Protein AF-A0A2N1UJL2-F1 (afdb_monomer_lite)

pLDDT: mean 82.04, std 20.47, range [30.08, 98.69]

Structure (mmCIF, N/CA/C/O backbone):
data_AF-A0A2N1UJL2-F1
#
_entry.id   AF-A0A2N1UJL2-F1
#
loop_
_atom_site.group_PDB
_atom_site.id
_atom_site.type_symbol
_atom_site.label_atom_id
_atom_site.label_alt_id
_atom_site.label_comp_id
_atom_site.label_asym_id
_atom_site.label_entity_id
_atom_site.label_seq_id
_atom_site.pdbx_PDB_ins_code
_atom_site.Cartn_x
_atom_site.Cartn_y
_atom_site.Cartn_z
_atom_site.occupancy
_atom_site.B_iso_or_equiv
_atom_site.auth_seq_id
_atom_site.auth_comp_id
_atom_site.auth_asym_id
_atom_site.auth_atom_id
_atom_site.pdbx_PDB_model_num
ATOM 1 N N . MET A 1 1 ? 55.204 30.555 -72.223 1.00 39.19 1 MET A N 1
ATOM 2 C CA . MET A 1 1 ? 55.357 30.828 -70.777 1.00 39.19 1 MET A CA 1
ATOM 3 C C . MET A 1 1 ? 54.072 30.391 -70.087 1.00 39.19 1 MET A C 1
ATOM 5 O O . MET A 1 1 ? 53.033 30.927 -70.420 1.00 39.19 1 MET A O 1
ATOM 9 N N . VAL A 1 2 ? 54.073 29.188 -69.510 1.00 35.03 2 VAL A N 1
ATOM 10 C CA . VAL A 1 2 ? 54.108 28.896 -68.056 1.00 35.03 2 VAL A CA 1
ATOM 11 C C . VAL A 1 2 ? 52.689 28.783 -67.460 1.00 35.03 2 VAL A C 1
ATOM 13 O O . VAL A 1 2 ? 51.985 29.774 -67.371 1.00 35.03 2 VAL A O 1
ATOM 16 N N . PHE A 1 3 ? 52.335 27.525 -67.139 1.00 30.08 3 PHE A N 1
ATOM 17 C CA . PHE A 1 3 ? 51.498 26.940 -66.065 1.00 30.08 3 PHE A CA 1
ATOM 18 C C . PHE A 1 3 ? 50.527 27.850 -65.256 1.00 30.08 3 PHE A C 1
ATOM 20 O O . PHE A 1 3 ? 50.868 28.972 -64.923 1.00 30.08 3 PHE A O 1
ATOM 27 N N . PHE A 1 4 ? 49.332 27.433 -64.806 1.00 34.47 4 PHE A N 1
ATOM 28 C CA . PHE A 1 4 ? 49.025 26.253 -63.976 1.00 34.47 4 PHE A CA 1
ATOM 29 C C . PHE A 1 4 ? 47.509 25.935 -63.954 1.00 34.47 4 PHE A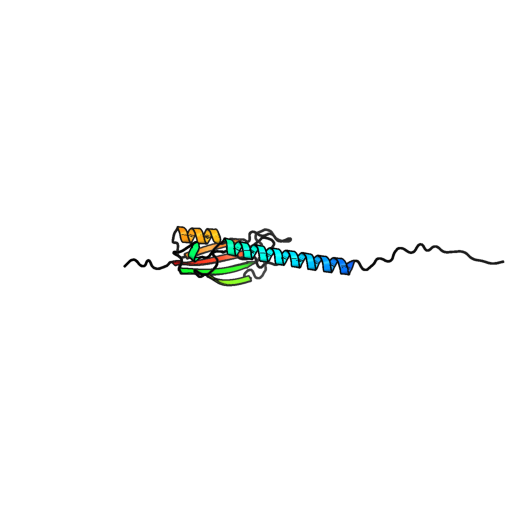 C 1
ATOM 31 O O . PHE A 1 4 ? 46.661 26.813 -64.085 1.00 34.47 4 PHE A O 1
ATOM 38 N N . ILE A 1 5 ? 47.196 24.657 -63.732 1.00 39.16 5 ILE A N 1
ATOM 39 C CA . ILE A 1 5 ? 45.868 24.044 -63.550 1.00 39.16 5 ILE A CA 1
ATOM 40 C C . ILE A 1 5 ? 45.506 23.977 -62.044 1.00 39.16 5 ILE A C 1
ATOM 42 O O . ILE A 1 5 ? 46.408 23.767 -61.237 1.00 39.16 5 ILE A O 1
ATOM 46 N N . LYS A 1 6 ? 44.189 23.955 -61.730 1.00 38.88 6 LYS A N 1
ATOM 47 C CA . LYS A 1 6 ? 43.511 23.478 -60.480 1.00 38.88 6 LYS A CA 1
ATOM 48 C C . LYS A 1 6 ? 43.634 24.398 -59.240 1.00 38.88 6 LYS A C 1
ATOM 50 O O . LYS A 1 6 ? 44.624 25.085 -59.089 1.00 38.88 6 LYS A O 1
ATOM 55 N N . ALA A 1 7 ? 42.687 24.481 -58.296 1.00 37.28 7 ALA A N 1
ATO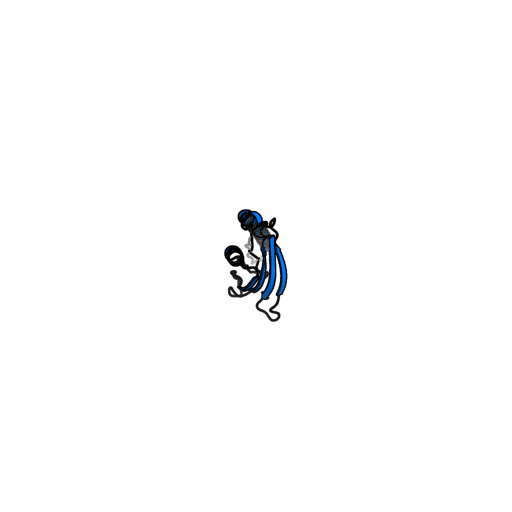M 56 C CA . ALA A 1 7 ? 41.627 23.561 -57.878 1.00 37.28 7 ALA A CA 1
ATOM 57 C C . ALA A 1 7 ? 40.456 24.270 -57.149 1.00 37.28 7 ALA A C 1
ATOM 59 O O . ALA A 1 7 ? 40.568 25.394 -56.672 1.00 37.28 7 ALA A O 1
ATOM 60 N N . ILE A 1 8 ? 39.363 23.512 -57.037 1.00 47.00 8 ILE A N 1
ATOM 61 C CA . ILE A 1 8 ? 38.149 23.661 -56.220 1.00 47.00 8 ILE A CA 1
ATOM 62 C C . ILE A 1 8 ? 38.468 23.823 -54.721 1.00 47.00 8 ILE A C 1
ATOM 64 O O . ILE A 1 8 ? 39.312 23.088 -54.217 1.00 47.00 8 ILE A O 1
ATOM 68 N N . SER A 1 9 ? 37.709 24.651 -53.989 1.00 38.88 9 SER A N 1
ATOM 69 C CA . SER A 1 9 ? 37.279 24.325 -52.613 1.00 38.88 9 SER A CA 1
ATOM 70 C C . SER A 1 9 ? 36.177 25.277 -52.130 1.00 38.88 9 SER A C 1
ATOM 72 O O . SER A 1 9 ? 36.444 26.380 -51.658 1.00 38.88 9 SER A O 1
ATOM 74 N N . ALA A 1 10 ? 34.922 24.839 -52.241 1.00 44.03 10 ALA A N 1
ATOM 75 C CA . ALA A 1 10 ? 33.860 25.313 -51.365 1.00 44.03 10 ALA A CA 1
ATOM 76 C C . ALA A 1 10 ? 33.968 24.501 -50.067 1.00 44.03 10 ALA A C 1
ATOM 78 O O . ALA A 1 10 ? 33.637 23.315 -50.046 1.00 44.03 10 ALA A O 1
ATOM 79 N N . ALA A 1 11 ? 34.492 25.116 -49.007 1.00 41.00 11 ALA A N 1
ATOM 80 C CA . ALA A 1 11 ? 34.536 24.498 -47.690 1.00 41.00 11 ALA A CA 1
ATOM 81 C C . ALA A 1 11 ? 33.169 24.672 -46.988 1.00 41.00 11 ALA A C 1
ATOM 83 O O . ALA A 1 11 ? 32.646 25.789 -46.949 1.00 41.00 11 ALA A O 1
ATOM 84 N N . PRO A 1 12 ? 32.574 23.595 -46.448 1.00 41.53 12 PRO A N 1
ATOM 85 C CA . PRO A 1 12 ? 31.304 23.641 -45.730 1.00 41.53 12 PRO A CA 1
ATOM 86 C C . PRO A 1 12 ? 31.444 24.350 -44.371 1.00 41.53 12 PRO A C 1
ATOM 88 O O . PRO A 1 12 ? 32.534 24.346 -43.788 1.00 41.53 12 PRO A O 1
ATOM 91 N N . PRO A 1 13 ? 30.353 24.916 -43.817 1.00 38.34 13 PRO A N 1
ATOM 92 C CA . PRO A 1 13 ? 30.360 25.421 -42.453 1.00 38.34 13 PRO A CA 1
ATOM 93 C C . PRO A 1 13 ? 30.710 24.276 -41.499 1.00 38.34 13 PRO A C 1
ATOM 95 O O . PRO A 1 13 ? 30.067 23.225 -41.489 1.00 38.34 13 PRO A O 1
ATOM 98 N N . LEU A 1 14 ? 31.771 24.488 -40.721 1.00 37.16 14 LEU A N 1
ATOM 99 C CA . LEU A 1 14 ? 32.226 23.580 -39.680 1.00 37.16 14 LEU A CA 1
ATOM 100 C C . LEU A 1 14 ? 31.067 23.294 -38.718 1.00 37.16 14 LEU A C 1
ATOM 102 O O . LEU A 1 14 ? 30.590 24.178 -38.007 1.00 37.16 14 LEU A O 1
ATOM 106 N N . LEU A 1 15 ? 30.621 22.037 -38.721 1.00 36.44 15 LEU A N 1
ATOM 107 C CA . LEU A 1 15 ? 29.683 21.471 -37.762 1.00 36.44 15 LEU A CA 1
ATOM 108 C C . LEU A 1 15 ? 30.228 21.671 -36.343 1.00 36.44 15 LEU A C 1
ATOM 110 O O . LEU A 1 15 ? 31.158 20.989 -35.907 1.00 36.44 15 LEU A O 1
ATOM 114 N N . LEU A 1 16 ? 29.616 22.605 -35.618 1.00 39.25 16 LEU A N 1
ATOM 115 C CA . LEU A 1 16 ? 29.758 22.720 -34.175 1.00 39.25 16 LEU A CA 1
ATOM 116 C C . LEU A 1 16 ? 29.312 21.396 -33.531 1.00 39.25 16 LEU A C 1
ATOM 118 O O . LEU A 1 16 ? 28.293 20.819 -33.911 1.00 39.25 16 LEU A O 1
ATOM 122 N N . HIS A 1 17 ? 30.087 20.926 -32.556 1.00 44.34 17 HIS A N 1
ATOM 123 C CA . HIS A 1 17 ? 29.885 19.703 -31.777 1.00 44.34 17 HIS A CA 1
ATOM 124 C C . HIS A 1 17 ? 28.434 19.524 -31.270 1.00 44.34 17 HIS A C 1
ATOM 126 O O . HIS A 1 17 ? 28.069 19.946 -30.175 1.00 44.34 17 HIS A O 1
ATOM 132 N N . SER A 1 18 ? 27.608 18.810 -32.032 1.00 49.81 18 SER A N 1
ATOM 133 C CA . SER A 1 18 ? 26.188 18.556 -31.748 1.00 49.81 18 SER A CA 1
ATOM 134 C C . SER A 1 18 ? 25.939 17.441 -30.720 1.00 49.81 18 SER A C 1
ATOM 136 O O . SER A 1 18 ? 24.811 17.247 -30.273 1.00 49.81 18 SER A O 1
ATOM 138 N N . ARG A 1 19 ? 26.983 16.730 -30.271 1.00 47.16 19 ARG A N 1
ATOM 139 C CA . ARG A 1 19 ? 26.859 15.663 -29.259 1.00 47.16 19 ARG A CA 1
ATOM 140 C C . ARG A 1 19 ? 26.729 16.173 -27.817 1.00 47.16 19 ARG A C 1
ATOM 142 O O . ARG A 1 19 ? 26.076 15.514 -27.016 1.00 47.16 19 ARG A O 1
ATOM 149 N N . GLY A 1 20 ? 27.311 17.327 -27.478 1.00 40.69 20 GLY A N 1
ATOM 150 C CA . GLY A 1 20 ? 27.296 17.859 -26.104 1.00 40.69 20 GLY A CA 1
ATOM 151 C C . GLY A 1 20 ? 25.958 18.487 -25.697 1.00 40.69 20 GLY A C 1
ATOM 152 O O . GLY A 1 20 ? 25.466 18.247 -24.596 1.00 40.69 20 GLY A O 1
ATOM 153 N N . ILE A 1 21 ? 25.335 19.234 -26.614 1.00 54.22 21 ILE A N 1
ATOM 154 C CA . ILE A 1 21 ? 24.071 19.952 -26.375 1.00 54.22 21 ILE A CA 1
ATOM 155 C C . ILE A 1 21 ? 22.900 18.964 -26.211 1.00 54.22 21 ILE A C 1
ATOM 157 O O . ILE A 1 21 ? 22.125 19.080 -25.264 1.00 54.22 21 ILE A O 1
ATOM 161 N N . PHE A 1 22 ? 22.845 17.913 -27.041 1.00 50.19 22 PHE A N 1
ATOM 162 C CA . PHE A 1 22 ? 21.816 16.866 -26.961 1.00 50.19 22 PHE A CA 1
ATOM 163 C C . PHE A 1 22 ? 21.841 16.067 -25.646 1.00 50.19 22 PHE A C 1
ATOM 165 O O . PHE A 1 22 ? 20.793 15.650 -25.150 1.00 50.19 22 PHE A O 1
ATOM 172 N N . ILE A 1 23 ? 23.023 15.830 -25.063 1.00 59.16 23 ILE A N 1
ATOM 173 C CA . ILE A 1 23 ? 23.145 15.093 -23.795 1.00 59.16 23 ILE A CA 1
ATOM 174 C C . ILE A 1 23 ? 22.663 15.957 -22.623 1.00 59.16 23 ILE A C 1
ATOM 176 O O . ILE A 1 23 ? 21.915 15.463 -21.777 1.00 59.16 23 ILE A O 1
ATOM 180 N N . LEU A 1 24 ? 23.025 17.245 -22.589 1.00 54.06 24 LEU A N 1
ATOM 181 C CA . LEU A 1 24 ? 22.592 18.162 -21.530 1.00 54.06 24 LEU A CA 1
ATOM 182 C C . LEU A 1 24 ? 21.066 18.339 -21.517 1.00 54.06 24 LEU A C 1
ATOM 184 O O . LEU A 1 24 ? 20.441 18.231 -20.461 1.00 54.06 24 LEU A O 1
ATOM 188 N N . GLU A 1 25 ? 20.453 18.518 -22.689 1.00 58.38 25 GLU A N 1
ATOM 189 C CA . GLU A 1 25 ? 19.000 18.663 -22.834 1.00 58.38 25 GLU A CA 1
ATOM 190 C C . GLU A 1 25 ? 18.251 17.396 -22.385 1.00 58.38 25 GLU A C 1
ATOM 192 O O . GLU A 1 25 ? 17.256 17.458 -21.652 1.00 58.38 25 GLU A O 1
ATOM 197 N N . LYS A 1 26 ? 18.774 16.213 -22.730 1.00 59.38 26 LYS A N 1
ATOM 198 C CA . LYS A 1 26 ? 18.207 14.923 -22.310 1.00 59.38 26 LYS A CA 1
ATOM 199 C C . LYS A 1 26 ? 18.325 14.693 -20.798 1.00 59.38 26 LYS A C 1
ATOM 201 O O . LYS A 1 26 ? 17.413 14.136 -20.190 1.00 59.38 26 LYS A O 1
ATOM 206 N N . ILE A 1 27 ? 19.411 15.140 -20.167 1.00 62.66 27 ILE A N 1
ATOM 207 C CA . ILE A 1 27 ? 19.593 15.062 -18.707 1.00 62.66 27 ILE A CA 1
ATOM 208 C C . ILE A 1 27 ? 18.649 16.038 -17.985 1.00 62.66 27 ILE A C 1
ATOM 210 O O . ILE A 1 27 ? 17.989 15.647 -17.018 1.00 62.66 27 ILE A O 1
ATOM 214 N N . MET A 1 28 ? 18.532 17.280 -18.466 1.00 62.09 28 MET A N 1
ATOM 215 C CA . MET A 1 28 ? 17.651 18.303 -17.882 1.00 62.09 28 MET A CA 1
ATOM 216 C C . MET A 1 28 ? 16.172 17.913 -17.979 1.00 62.09 28 MET A C 1
ATOM 218 O O . MET A 1 28 ? 15.443 17.983 -16.989 1.00 62.09 28 MET A O 1
ATOM 222 N N . THR A 1 29 ? 15.732 17.417 -19.137 1.00 64.88 29 THR A N 1
ATOM 223 C CA . THR A 1 29 ? 14.356 16.926 -19.323 1.00 64.88 29 THR A CA 1
ATOM 224 C C . THR A 1 29 ? 14.051 15.705 -18.452 1.00 64.88 29 THR A C 1
ATOM 226 O O . THR A 1 29 ? 12.944 15.597 -17.924 1.00 64.88 29 THR A O 1
ATOM 229 N N . ASN A 1 30 ? 15.018 14.811 -18.224 1.00 67.38 30 ASN A N 1
ATOM 230 C CA . ASN A 1 30 ? 14.839 13.653 -17.345 1.00 67.38 30 ASN A CA 1
ATOM 231 C C . ASN A 1 30 ? 14.754 14.055 -15.859 1.00 67.38 30 ASN A C 1
ATOM 233 O O . ASN A 1 30 ? 13.870 13.589 -15.138 1.00 67.38 30 ASN A O 1
ATOM 237 N N . ARG A 1 31 ? 15.591 15.001 -15.409 1.00 70.56 31 ARG A N 1
ATOM 238 C CA . ARG A 1 31 ? 15.526 15.557 -14.044 1.00 70.56 31 ARG A CA 1
ATOM 239 C C . ARG A 1 31 ? 14.186 16.244 -13.770 1.00 70.56 31 ARG A C 1
ATOM 241 O O . ARG A 1 31 ? 13.597 16.021 -12.713 1.00 70.56 31 ARG A O 1
ATOM 248 N N . ASN A 1 32 ? 13.679 17.012 -14.735 1.00 78.62 32 ASN A N 1
ATOM 249 C CA . ASN A 1 32 ? 12.376 17.674 -14.631 1.00 78.62 32 ASN A CA 1
ATOM 250 C C . ASN A 1 32 ? 11.226 16.657 -14.556 1.00 78.62 32 ASN A C 1
ATOM 252 O O . ASN A 1 32 ? 10.337 16.795 -13.716 1.00 78.62 32 ASN A O 1
ATOM 256 N N . LYS A 1 33 ? 11.273 15.586 -15.361 1.00 79.50 33 LYS A N 1
ATOM 257 C CA . LYS A 1 33 ? 10.292 14.486 -15.302 1.00 79.50 33 LYS A CA 1
ATOM 258 C C . LYS A 1 33 ? 10.321 13.750 -13.961 1.00 79.50 33 LYS A C 1
ATOM 260 O O . LYS A 1 33 ? 9.264 13.461 -13.403 1.00 79.50 33 LYS A O 1
ATOM 265 N N . TYR A 1 34 ? 11.508 13.477 -13.421 1.00 81.06 34 TYR A N 1
ATOM 266 C CA . TYR A 1 34 ? 11.651 12.842 -12.111 1.00 81.06 34 TYR A CA 1
ATOM 267 C C . TYR A 1 34 ? 11.072 13.715 -10.990 1.00 81.06 34 TYR A C 1
ATOM 269 O O . TYR A 1 34 ? 10.277 13.232 -10.184 1.00 81.06 34 TYR A O 1
ATOM 277 N N . ALA A 1 35 ? 11.416 15.006 -10.967 1.00 86.12 35 ALA A N 1
ATOM 278 C CA . ALA A 1 35 ? 10.895 15.947 -9.978 1.00 86.12 35 ALA A CA 1
ATOM 279 C C . ALA A 1 35 ? 9.363 16.056 -10.047 1.00 86.12 35 ALA A C 1
ATOM 281 O O . ALA A 1 35 ? 8.700 15.981 -9.012 1.00 86.12 35 ALA A O 1
ATOM 282 N N . ALA A 1 36 ? 8.796 16.140 -11.254 1.00 87.19 36 ALA A N 1
ATOM 283 C CA . ALA A 1 36 ? 7.349 16.151 -11.460 1.00 87.19 36 ALA A CA 1
ATOM 284 C C . ALA A 1 36 ? 6.681 14.863 -10.946 1.00 87.19 36 ALA A C 1
ATOM 286 O O . ALA A 1 36 ? 5.689 14.932 -10.223 1.00 87.19 36 ALA A O 1
ATOM 287 N N . LYS A 1 37 ? 7.255 13.686 -11.236 1.00 84.19 37 LYS A N 1
ATOM 288 C CA . LYS A 1 37 ? 6.753 12.398 -10.725 1.00 84.19 37 LYS A CA 1
ATOM 289 C C . LYS A 1 37 ? 6.756 12.356 -9.194 1.00 84.19 37 LYS A C 1
ATOM 291 O O . LYS A 1 37 ? 5.780 11.916 -8.591 1.00 84.19 37 LYS A O 1
ATOM 296 N N . MET A 1 38 ? 7.828 12.830 -8.561 1.00 87.88 38 MET A N 1
ATOM 297 C CA . MET A 1 38 ? 7.926 12.881 -7.098 1.00 87.88 38 MET A CA 1
ATOM 298 C C . MET A 1 38 ? 6.928 13.869 -6.486 1.00 87.88 38 MET A C 1
ATOM 300 O O . MET A 1 38 ? 6.334 13.571 -5.449 1.00 87.88 38 MET A O 1
ATOM 304 N N . ALA A 1 39 ? 6.699 15.014 -7.133 1.00 91.38 39 ALA A N 1
ATOM 305 C CA . ALA A 1 39 ? 5.703 15.990 -6.703 1.00 91.38 39 ALA A CA 1
ATOM 306 C C . ALA A 1 39 ? 4.276 15.426 -6.782 1.00 91.38 39 ALA A C 1
ATOM 308 O O . ALA A 1 39 ? 3.530 15.539 -5.811 1.00 91.38 39 ALA A O 1
ATOM 309 N N . LEU A 1 40 ? 3.926 14.753 -7.883 1.00 89.56 40 LEU A N 1
ATOM 310 C CA . LEU A 1 40 ? 2.633 14.079 -8.030 1.00 89.56 40 LEU A CA 1
ATOM 311 C C . LEU A 1 40 ? 2.448 12.991 -6.971 1.00 89.56 40 LEU A C 1
ATOM 313 O O . LEU A 1 40 ? 1.438 12.982 -6.279 1.00 89.56 40 LEU A O 1
ATOM 317 N N . LYS A 1 41 ? 3.457 12.140 -6.750 1.00 88.81 41 LYS A N 1
ATOM 318 C CA . LYS A 1 41 ? 3.405 11.112 -5.699 1.00 88.81 41 LYS A CA 1
ATOM 319 C C . LYS A 1 41 ? 3.208 11.720 -4.311 1.00 88.81 41 LYS A C 1
ATOM 321 O O . LYS A 1 41 ? 2.447 11.196 -3.501 1.00 88.81 41 LYS A O 1
ATOM 326 N N . LYS A 1 42 ? 3.873 12.843 -4.027 1.00 92.06 42 LYS A N 1
ATOM 327 C CA . LYS A 1 42 ? 3.682 13.592 -2.780 1.00 92.06 42 LYS A CA 1
ATOM 328 C C . LYS A 1 42 ? 2.237 14.087 -2.652 1.00 92.06 42 LYS A C 1
ATOM 330 O O . LYS A 1 42 ? 1.642 13.880 -1.601 1.00 92.06 42 LYS A O 1
ATOM 335 N N . GLN A 1 43 ? 1.662 14.671 -3.704 1.00 93.81 43 GLN A N 1
ATOM 336 C CA . GLN A 1 43 ? 0.259 15.109 -3.717 1.00 93.81 43 GLN A CA 1
ATOM 337 C C . GLN A 1 43 ? -0.716 13.944 -3.513 1.00 93.81 43 GLN A C 1
ATOM 339 O O . GLN A 1 43 ? -1.604 14.053 -2.674 1.00 93.81 43 GLN A O 1
ATOM 344 N N . SER A 1 44 ? -0.518 12.812 -4.195 1.00 92.31 44 SER A N 1
ATOM 345 C CA . SER A 1 44 ? -1.350 11.612 -4.025 1.00 92.31 44 SER A CA 1
ATOM 346 C C . SER A 1 44 ? -1.315 11.084 -2.591 1.00 92.31 44 SER A C 1
ATOM 348 O O . SER A 1 44 ? -2.357 10.737 -2.040 1.00 92.31 44 SER A O 1
ATOM 350 N N . ARG A 1 45 ? -0.140 11.083 -1.947 1.00 92.75 45 ARG A N 1
ATOM 351 C CA . ARG A 1 45 ? -0.011 10.699 -0.531 1.00 92.75 45 ARG A CA 1
ATOM 352 C C . ARG A 1 45 ? -0.784 11.636 0.392 1.00 92.75 45 ARG A C 1
ATOM 354 O O . ARG A 1 45 ? -1.465 11.148 1.282 1.00 92.75 45 ARG A O 1
ATOM 361 N N . PHE A 1 46 ? -0.714 12.949 0.165 1.00 93.44 46 PHE A N 1
ATOM 362 C CA . PHE A 1 46 ? -1.510 13.909 0.936 1.00 93.44 46 PHE A CA 1
ATOM 363 C C . PHE A 1 46 ? -3.013 13.723 0.717 1.00 93.44 46 PHE A C 1
ATOM 365 O O . PHE A 1 46 ? -3.766 13.697 1.684 1.00 93.44 46 PHE A O 1
ATOM 372 N N . ALA A 1 47 ? -3.450 13.546 -0.532 1.00 95.12 47 ALA A N 1
ATOM 373 C CA . ALA A 1 47 ? -4.861 13.363 -0.873 1.00 95.12 47 ALA A CA 1
ATOM 374 C C . ALA A 1 47 ? -5.465 12.077 -0.279 1.00 95.12 47 ALA A C 1
ATOM 376 O O . ALA A 1 47 ? -6.663 12.023 0.014 1.00 95.12 47 ALA A O 1
ATOM 377 N N . ALA A 1 48 ? -4.640 11.049 -0.062 1.00 95.44 48 ALA A N 1
ATOM 378 C CA . ALA A 1 48 ? -5.063 9.822 0.602 1.00 95.44 48 ALA A CA 1
ATOM 379 C C . ALA A 1 48 ? -5.528 10.063 2.054 1.00 95.44 48 ALA A C 1
ATOM 381 O O . ALA A 1 48 ? -6.406 9.346 2.537 1.00 95.44 48 ALA A O 1
ATOM 382 N N . GLY A 1 49 ? -5.021 11.108 2.719 1.00 96.88 49 GLY A N 1
ATOM 383 C CA . GLY A 1 49 ? -5.272 11.378 4.137 1.00 96.88 49 GLY A CA 1
ATOM 384 C C . GLY A 1 49 ? -4.508 10.423 5.053 1.00 96.88 49 GLY A C 1
ATOM 385 O O . GLY A 1 49 ? -3.741 9.570 4.590 1.00 96.88 49 GLY A O 1
ATOM 386 N N . LEU A 1 50 ? -4.690 10.569 6.361 1.00 98.00 50 LEU A N 1
ATOM 387 C CA . LEU A 1 50 ? -4.089 9.666 7.344 1.00 98.00 50 LEU A CA 1
ATOM 388 C C . LEU A 1 50 ? -4.904 8.378 7.494 1.00 98.00 50 LEU A C 1
ATOM 390 O O . LEU A 1 50 ? -6.119 8.351 7.287 1.00 98.00 50 LEU A O 1
ATOM 394 N N . VAL A 1 51 ? -4.248 7.297 7.913 1.00 98.06 51 VAL A N 1
ATOM 395 C CA . VAL A 1 51 ? -4.927 6.035 8.244 1.00 98.06 51 VAL A CA 1
ATOM 396 C C . VAL A 1 51 ? -5.936 6.244 9.368 1.00 98.06 51 VAL A C 1
ATOM 398 O O . VAL A 1 51 ? -7.047 5.741 9.261 1.00 98.06 51 VAL A O 1
ATOM 401 N N . SER A 1 52 ? -5.612 7.038 10.391 1.00 97.62 52 SER A N 1
ATOM 402 C CA . SER A 1 52 ? -6.540 7.371 11.481 1.00 97.62 52 SER A CA 1
ATOM 403 C C . SER A 1 52 ? -7.791 8.117 11.017 1.00 97.62 52 SER A C 1
ATOM 405 O O . SER A 1 52 ? -8.832 8.013 11.655 1.00 97.62 52 SER A O 1
ATOM 407 N N . GLU A 1 53 ? -7.693 8.884 9.930 1.00 97.06 53 GLU A N 1
ATOM 408 C CA . GLU A 1 53 ? -8.811 9.654 9.377 1.00 97.06 53 GLU A CA 1
ATOM 409 C C . GLU A 1 53 ? -9.702 8.779 8.489 1.00 97.06 53 GLU A C 1
ATOM 411 O O . GLU A 1 53 ? -10.925 8.873 8.546 1.00 97.06 53 GLU A O 1
ATOM 416 N N . ARG A 1 54 ? -9.096 7.917 7.661 1.00 97.00 54 ARG A N 1
ATOM 417 C CA . ARG A 1 54 ? -9.818 7.048 6.716 1.00 97.00 54 ARG A CA 1
ATOM 418 C C . ARG A 1 54 ? -10.337 5.758 7.350 1.00 97.00 54 ARG A C 1
ATOM 420 O O . ARG A 1 54 ? -11.378 5.258 6.936 1.00 97.00 54 ARG A O 1
ATOM 427 N N . PHE A 1 55 ? -9.608 5.218 8.322 1.00 97.00 55 PHE A N 1
ATOM 428 C CA . PHE A 1 55 ? -9.854 3.926 8.961 1.00 97.00 55 PHE A CA 1
ATOM 429 C C . PHE A 1 55 ? -9.688 4.048 10.489 1.00 97.00 55 PHE A C 1
ATOM 431 O O . PHE A 1 55 ? -8.761 3.470 11.062 1.00 97.00 55 PHE A O 1
ATOM 438 N N . PRO A 1 56 ? -10.565 4.800 11.178 1.00 96.38 56 PRO A N 1
ATOM 439 C CA . PRO A 1 56 ? -10.411 5.131 12.601 1.00 96.38 56 PRO A CA 1
ATOM 440 C C . PRO A 1 56 ? -10.384 3.912 13.537 1.00 96.38 56 PRO A C 1
ATOM 442 O O . PRO A 1 56 ? -9.832 3.979 14.633 1.00 96.38 56 PRO A O 1
ATOM 445 N N . GLN A 1 57 ? -10.951 2.782 13.116 1.00 96.31 57 GLN A N 1
ATOM 446 C CA . GLN A 1 57 ? -10.931 1.522 13.858 1.00 96.31 57 GLN A CA 1
ATOM 447 C C . GLN A 1 57 ? -9.603 0.754 13.749 1.00 96.31 57 GLN A C 1
ATOM 449 O O . GLN A 1 57 ? -9.426 -0.243 14.444 1.00 96.31 57 GLN A O 1
ATOM 454 N N . VAL A 1 58 ? -8.674 1.167 12.882 1.00 97.69 58 VAL A N 1
ATOM 455 C CA . VAL A 1 58 ? -7.397 0.476 12.655 1.00 97.69 58 VAL A CA 1
ATOM 456 C C . VAL A 1 58 ? -6.324 1.005 13.609 1.00 97.69 58 VAL A C 1
ATOM 458 O O . VAL A 1 58 ? -5.977 2.182 13.589 1.00 97.69 58 VAL A O 1
ATOM 461 N N . ALA A 1 59 ? -5.755 0.107 14.414 1.00 97.69 59 ALA A N 1
ATOM 462 C CA . ALA A 1 59 ? -4.627 0.373 15.307 1.00 97.69 59 ALA A CA 1
ATOM 463 C C . ALA A 1 59 ? -3.271 0.259 14.588 1.00 97.69 59 ALA A C 1
ATOM 465 O O . ALA A 1 59 ? -2.302 0.912 14.971 1.00 97.69 59 ALA A O 1
ATOM 466 N N . GLY A 1 60 ? -3.191 -0.569 13.545 1.00 98.00 60 GLY A N 1
ATOM 467 C CA . GLY A 1 60 ? -1.987 -0.740 12.739 1.00 98.00 60 GLY A CA 1
ATOM 468 C C . GLY A 1 60 ? -2.160 -1.780 11.639 1.00 98.00 60 GLY A C 1
ATOM 469 O O . GLY A 1 60 ? -3.033 -2.645 11.715 1.00 98.00 60 GLY A O 1
ATOM 470 N N . ILE A 1 61 ? -1.320 -1.699 10.612 1.00 98.56 61 ILE A N 1
ATOM 471 C CA . ILE A 1 61 ? -1.287 -2.648 9.497 1.00 98.56 61 ILE A CA 1
ATOM 472 C C . ILE A 1 61 ? 0.156 -3.099 9.296 1.00 98.56 61 ILE A C 1
ATOM 474 O O . ILE A 1 61 ? 1.066 -2.272 9.221 1.00 98.56 61 ILE A O 1
ATOM 478 N N . VAL A 1 62 ? 0.360 -4.406 9.177 1.00 98.56 62 VAL A N 1
ATOM 479 C CA . VAL A 1 62 ? 1.636 -5.004 8.780 1.00 98.56 62 VAL A CA 1
ATOM 480 C C . VAL A 1 62 ? 1.434 -5.692 7.442 1.00 98.56 62 VAL A C 1
ATOM 482 O O . VAL A 1 62 ? 0.485 -6.455 7.272 1.00 98.56 62 VAL A O 1
ATOM 485 N N . ILE A 1 63 ? 2.316 -5.416 6.490 1.00 98.31 63 ILE A N 1
ATOM 486 C CA . ILE A 1 63 ? 2.301 -6.029 5.164 1.00 98.31 63 ILE A CA 1
ATOM 487 C C . ILE A 1 63 ? 3.642 -6.716 4.957 1.00 98.31 63 ILE A C 1
ATOM 489 O O . ILE A 1 63 ? 4.667 -6.048 4.815 1.00 98.31 63 ILE A O 1
ATOM 493 N N . HIS A 1 64 ? 3.640 -8.041 4.915 1.00 98.19 64 HIS A N 1
ATOM 494 C CA . HIS A 1 64 ? 4.779 -8.811 4.434 1.00 98.19 64 HIS A CA 1
ATOM 495 C C . HIS A 1 64 ? 4.635 -9.005 2.933 1.00 98.19 64 HIS A C 1
ATOM 497 O O . HIS A 1 64 ? 3.566 -9.379 2.456 1.00 98.19 64 HIS A O 1
ATOM 503 N N . MET A 1 65 ? 5.699 -8.749 2.181 1.00 96.50 65 MET A N 1
ATOM 504 C CA . MET A 1 65 ? 5.694 -8.887 0.730 1.00 96.50 65 MET A CA 1
ATOM 505 C C . MET A 1 65 ? 6.954 -9.587 0.248 1.00 96.50 65 MET A C 1
ATOM 507 O O . MET A 1 65 ? 8.062 -9.281 0.693 1.00 96.50 65 MET A O 1
ATOM 511 N N . THR A 1 66 ? 6.775 -10.469 -0.726 1.00 96.88 66 THR A N 1
ATOM 512 C CA . THR A 1 66 ? 7.863 -11.019 -1.533 1.00 96.88 66 THR A CA 1
ATOM 513 C C . THR A 1 66 ? 7.720 -10.478 -2.945 1.00 96.88 66 THR A C 1
ATOM 515 O O . THR A 1 66 ? 6.676 -10.648 -3.568 1.00 96.88 66 THR A O 1
ATOM 518 N N . TYR A 1 67 ? 8.753 -9.797 -3.434 1.00 95.19 67 TYR A N 1
ATOM 519 C CA . TYR A 1 67 ? 8.827 -9.286 -4.796 1.00 95.19 67 TYR A CA 1
ATOM 520 C C . TYR A 1 67 ? 9.400 -10.338 -5.726 1.00 95.19 67 TYR A C 1
ATOM 522 O O . TYR A 1 67 ? 10.471 -10.892 -5.460 1.00 95.19 67 TYR A O 1
ATOM 530 N N . TYR A 1 68 ? 8.732 -10.519 -6.857 1.00 94.12 68 TYR A N 1
ATOM 531 C CA . TYR A 1 68 ? 9.156 -11.402 -7.923 1.00 94.12 68 TYR A CA 1
ATOM 532 C C . TYR A 1 68 ? 9.430 -10.630 -9.209 1.00 94.12 68 TYR A C 1
ATOM 534 O O . TYR A 1 68 ? 8.739 -9.667 -9.550 1.00 94.12 68 TYR A O 1
ATOM 542 N N . GLN A 1 69 ? 10.435 -11.086 -9.944 1.00 90.88 69 GLN A N 1
ATOM 543 C CA . GLN A 1 69 ? 10.790 -10.619 -11.275 1.00 90.88 69 GLN A CA 1
ATOM 544 C C . GLN A 1 69 ? 10.843 -11.796 -12.244 1.00 90.88 69 GLN A C 1
ATOM 546 O O . GLN A 1 69 ? 11.121 -12.933 -11.858 1.00 90.88 69 GLN A O 1
ATOM 551 N N . LYS A 1 70 ? 10.652 -11.519 -13.531 1.00 84.81 70 LYS A N 1
ATOM 552 C CA . LYS A 1 70 ? 10.945 -12.506 -14.571 1.00 84.81 70 LYS A CA 1
ATOM 553 C C . LYS A 1 70 ? 12.454 -12.607 -14.787 1.00 84.81 70 LYS A C 1
ATOM 555 O O . LYS A 1 70 ? 13.076 -11.677 -15.291 1.00 84.81 70 LYS A O 1
ATOM 560 N N . GLY A 1 71 ? 13.042 -13.738 -14.413 1.00 82.00 71 GLY A N 1
ATOM 561 C CA . GLY A 1 71 ? 14.460 -14.008 -14.624 1.00 82.00 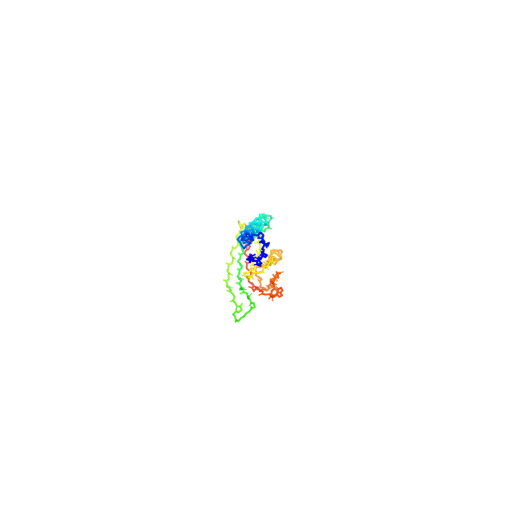71 GLY A CA 1
ATOM 562 C C . GLY A 1 71 ? 14.939 -15.275 -13.911 1.00 82.00 71 GLY A C 1
ATOM 563 O O . GLY A 1 71 ? 14.145 -15.931 -13.239 1.00 82.00 71 GLY A O 1
ATOM 564 N N . PRO A 1 72 ? 16.238 -15.610 -14.032 1.00 76.94 72 PRO A N 1
ATOM 565 C CA . PRO A 1 72 ? 16.820 -16.823 -13.446 1.00 76.94 72 PRO A CA 1
ATOM 566 C C . PRO A 1 72 ? 16.700 -16.883 -11.918 1.00 76.94 72 PRO A C 1
ATOM 568 O O . PRO A 1 72 ? 16.509 -17.953 -11.356 1.00 76.94 72 PRO A O 1
ATOM 571 N N . ASN A 1 73 ? 16.767 -15.719 -11.264 1.00 80.75 73 ASN A N 1
ATOM 572 C CA . ASN A 1 73 ? 16.497 -15.551 -9.840 1.00 80.75 73 ASN A CA 1
ATOM 573 C C . ASN A 1 73 ? 15.177 -14.785 -9.697 1.00 80.75 73 ASN A C 1
ATOM 575 O O . ASN A 1 73 ? 15.179 -13.552 -9.824 1.00 80.75 73 ASN A O 1
ATOM 579 N N . PRO A 1 74 ? 14.051 -15.498 -9.507 1.00 86.50 74 PRO A N 1
ATOM 580 C CA . PRO A 1 74 ? 12.736 -14.886 -9.569 1.00 86.50 74 PRO A CA 1
ATOM 581 C C . PRO A 1 74 ? 12.429 -14.061 -8.325 1.00 86.50 74 PRO A C 1
ATOM 583 O O . PRO A 1 74 ? 11.710 -13.084 -8.442 1.00 86.50 74 PRO A O 1
ATOM 586 N N . VAL A 1 75 ? 12.982 -14.394 -7.154 1.00 91.38 75 VAL A N 1
ATOM 587 C CA . VAL A 1 75 ? 12.798 -13.599 -5.930 1.00 91.38 75 VAL A CA 1
ATOM 588 C C . VAL A 1 75 ? 13.773 -12.425 -5.936 1.00 91.38 75 VAL A C 1
ATOM 590 O O . VAL A 1 75 ? 14.986 -12.621 -5.894 1.00 91.38 75 VAL A O 1
ATOM 593 N N . LEU A 1 76 ? 13.239 -11.206 -5.977 1.00 88.06 76 LEU A N 1
ATOM 594 C CA . LEU A 1 76 ? 14.025 -9.973 -5.994 1.00 88.06 76 LEU A CA 1
ATOM 595 C C . LEU A 1 76 ? 14.288 -9.434 -4.582 1.00 88.06 76 LEU A C 1
ATOM 597 O O . LEU A 1 76 ? 15.392 -8.982 -4.292 1.00 88.06 76 LEU A O 1
ATOM 601 N N . MET A 1 77 ? 13.273 -9.439 -3.713 1.00 90.25 77 MET A N 1
ATOM 602 C CA . MET A 1 77 ? 13.353 -8.844 -2.374 1.00 90.25 77 MET A CA 1
ATOM 603 C C . MET A 1 77 ? 12.228 -9.358 -1.472 1.00 90.25 77 MET A C 1
ATOM 605 O O . MET A 1 77 ? 11.105 -9.547 -1.933 1.00 90.25 77 MET A O 1
ATOM 609 N N . LEU A 1 78 ? 12.503 -9.499 -0.174 1.00 94.50 78 LEU A N 1
ATOM 610 C CA . LEU A 1 78 ? 11.480 -9.611 0.867 1.00 94.50 78 LEU A CA 1
ATOM 611 C C . LEU A 1 78 ? 11.420 -8.289 1.637 1.00 94.50 78 LEU A C 1
ATOM 613 O O . LEU A 1 78 ? 12.458 -7.734 1.997 1.00 94.50 78 LEU A O 1
ATOM 617 N N . CYS A 1 79 ? 10.222 -7.771 1.885 1.00 93.56 79 CYS A N 1
ATOM 618 C CA . CYS A 1 79 ? 10.025 -6.514 2.601 1.00 93.56 79 CYS A CA 1
ATOM 619 C C . CYS A 1 79 ? 8.847 -6.617 3.569 1.00 93.56 79 CYS A C 1
ATOM 621 O O . CYS A 1 79 ? 7.835 -7.244 3.263 1.00 93.56 79 CYS A O 1
ATOM 623 N N . THR A 1 80 ? 8.980 -5.967 4.725 1.00 96.69 80 THR A N 1
ATOM 624 C CA . THR A 1 80 ? 7.896 -5.790 5.692 1.00 96.69 80 THR A CA 1
ATOM 625 C C . THR A 1 80 ? 7.604 -4.304 5.826 1.00 96.69 80 THR A C 1
ATOM 627 O O . THR A 1 80 ? 8.501 -3.518 6.133 1.00 96.69 80 THR A O 1
ATOM 630 N N . ILE A 1 81 ? 6.350 -3.921 5.611 1.00 96.62 81 ILE A N 1
ATOM 631 C CA . ILE A 1 81 ? 5.873 -2.545 5.732 1.00 96.62 81 ILE A CA 1
ATOM 632 C C . ILE A 1 81 ? 4.994 -2.456 6.971 1.00 96.62 81 ILE A C 1
ATOM 634 O O . ILE A 1 81 ? 4.026 -3.200 7.103 1.00 96.62 81 ILE A O 1
ATOM 638 N N . ASN A 1 82 ? 5.322 -1.518 7.856 1.00 97.81 82 ASN A N 1
ATOM 639 C CA . ASN A 1 82 ? 4.520 -1.203 9.033 1.00 97.81 82 ASN A CA 1
ATOM 640 C C . ASN A 1 82 ? 3.816 0.132 8.806 1.00 97.81 82 ASN A C 1
ATOM 642 O O . ASN A 1 82 ? 4.467 1.132 8.499 1.00 97.81 82 ASN A O 1
ATOM 646 N N . ILE A 1 83 ? 2.496 0.140 8.947 1.00 97.88 83 ILE A N 1
ATOM 647 C CA . ILE A 1 83 ? 1.649 1.309 8.729 1.00 97.88 83 ILE A CA 1
ATOM 648 C C . ILE A 1 83 ? 0.900 1.593 10.024 1.00 97.88 83 ILE A C 1
ATOM 650 O O . ILE A 1 83 ? 0.209 0.734 10.572 1.00 97.88 83 ILE A O 1
ATOM 654 N N . PHE A 1 84 ? 1.051 2.819 10.505 1.00 97.62 84 PHE A N 1
ATOM 655 C CA . PHE A 1 84 ? 0.488 3.285 11.769 1.00 97.62 84 PHE A CA 1
ATOM 656 C C . PHE A 1 84 ? -0.663 4.263 11.517 1.00 97.62 84 PHE A C 1
ATOM 658 O O . PHE A 1 84 ? -0.741 4.820 10.421 1.00 97.62 84 PHE A O 1
ATOM 665 N N . PRO A 1 85 ? -1.510 4.563 12.517 1.00 97.56 85 PRO A N 1
ATOM 666 C CA . PRO A 1 85 ? -2.612 5.513 12.355 1.00 97.56 85 PRO A CA 1
ATOM 667 C C . PRO A 1 85 ? -2.161 6.893 11.840 1.00 97.56 85 PRO A C 1
ATOM 669 O O . PRO A 1 85 ? -2.843 7.498 11.022 1.00 97.56 85 PRO A O 1
ATOM 672 N N . ALA A 1 86 ? -0.962 7.346 12.228 1.00 97.75 86 ALA A N 1
ATOM 673 C CA . ALA A 1 86 ? -0.356 8.597 11.755 1.00 97.75 86 ALA A CA 1
ATOM 674 C C . ALA A 1 86 ? 0.317 8.507 10.365 1.00 97.75 86 ALA A C 1
ATOM 676 O O . ALA A 1 86 ? 0.888 9.483 9.883 1.00 97.75 86 ALA A O 1
ATOM 677 N N . SER A 1 87 ? 0.317 7.337 9.723 1.00 97.44 87 SER A N 1
ATOM 678 C CA . SER A 1 87 ? 0.820 7.168 8.354 1.00 97.44 87 SER A CA 1
ATOM 679 C C . SER A 1 87 ? -0.241 7.594 7.340 1.00 97.44 87 SER A C 1
ATOM 681 O O . SER A 1 87 ? -1.433 7.548 7.628 1.00 97.44 87 SER A O 1
ATOM 683 N N . TYR A 1 88 ? 0.176 7.959 6.126 1.00 97.69 88 TYR A N 1
ATOM 684 C CA . TYR A 1 88 ? -0.767 8.185 5.028 1.00 97.69 88 TYR A CA 1
ATOM 685 C C . TYR A 1 88 ? -1.456 6.878 4.623 1.00 97.69 88 TYR A C 1
ATOM 687 O O . TYR A 1 88 ? -0.790 5.849 4.497 1.00 97.69 88 TYR A O 1
ATOM 695 N N . ALA A 1 89 ? -2.757 6.934 4.339 1.00 97.31 89 ALA A N 1
ATOM 696 C CA . ALA A 1 89 ? -3.566 5.833 3.811 1.00 97.31 89 ALA A CA 1
ATOM 697 C C . ALA A 1 89 ? -3.287 5.574 2.315 1.00 97.31 89 ALA A C 1
ATOM 699 O O . ALA A 1 89 ? -4.196 5.474 1.495 1.00 97.31 89 ALA A O 1
ATOM 700 N N . TYR A 1 90 ? -2.007 5.519 1.951 1.00 96.50 90 TYR A N 1
ATOM 701 C CA . TYR A 1 90 ? -1.512 5.382 0.588 1.00 96.50 90 TYR A CA 1
ATOM 702 C C . TYR A 1 90 ? -0.774 4.049 0.456 1.00 96.50 90 TYR A C 1
ATOM 704 O O . TYR A 1 90 ? 0.323 3.889 0.994 1.00 96.50 90 TYR A O 1
ATOM 712 N N . PHE A 1 91 ? -1.382 3.104 -0.261 1.00 96.44 91 PHE A N 1
ATOM 713 C CA . PHE A 1 91 ? -0.935 1.708 -0.342 1.00 96.44 91 PHE A CA 1
ATOM 714 C C . PHE A 1 91 ? -0.461 1.314 -1.746 1.00 96.44 91 PHE A C 1
ATOM 716 O O . PHE A 1 91 ? -0.538 0.149 -2.138 1.00 96.44 91 PHE A O 1
ATOM 723 N N . GLU A 1 92 ? 0.019 2.297 -2.509 1.00 94.00 92 GLU A N 1
ATOM 724 C CA . GLU A 1 92 ? 0.654 2.066 -3.802 1.00 94.00 92 GLU A CA 1
ATOM 725 C C . GLU A 1 92 ? 2.172 1.931 -3.639 1.00 94.00 92 GLU A C 1
ATOM 727 O O . GLU A 1 92 ? 2.867 2.834 -3.155 1.00 94.00 92 GLU A O 1
ATOM 732 N N . MET A 1 93 ? 2.696 0.801 -4.095 1.00 91.81 93 MET A N 1
ATOM 733 C CA . MET A 1 93 ? 4.114 0.469 -4.079 1.00 91.81 93 MET A CA 1
ATOM 734 C C . MET A 1 93 ? 4.688 0.551 -5.489 1.00 91.81 93 MET A C 1
ATOM 736 O O . MET A 1 93 ? 4.089 0.049 -6.438 1.00 91.81 93 MET A O 1
ATOM 740 N N . ASP A 1 94 ? 5.871 1.150 -5.633 1.00 90.88 94 ASP A N 1
ATOM 741 C CA . ASP A 1 94 ? 6.524 1.252 -6.940 1.00 90.88 94 ASP A CA 1
ATOM 742 C C . ASP A 1 94 ? 7.014 -0.125 -7.417 1.00 90.88 94 ASP A C 1
ATOM 744 O O . ASP A 1 94 ? 7.471 -0.958 -6.628 1.00 90.88 94 ASP A O 1
ATOM 748 N N . CYS A 1 95 ? 6.977 -0.349 -8.732 1.00 91.12 95 CYS A N 1
ATOM 749 C CA . CYS A 1 95 ? 7.703 -1.460 -9.338 1.00 91.12 95 CYS A CA 1
ATOM 750 C C . CYS A 1 95 ? 9.206 -1.151 -9.348 1.00 91.12 95 CYS A C 1
ATOM 752 O O . CYS A 1 95 ? 9.621 -0.069 -9.764 1.00 91.12 95 CYS A O 1
ATOM 754 N N . MET A 1 96 ? 10.025 -2.112 -8.919 1.00 87.44 96 MET A N 1
ATOM 755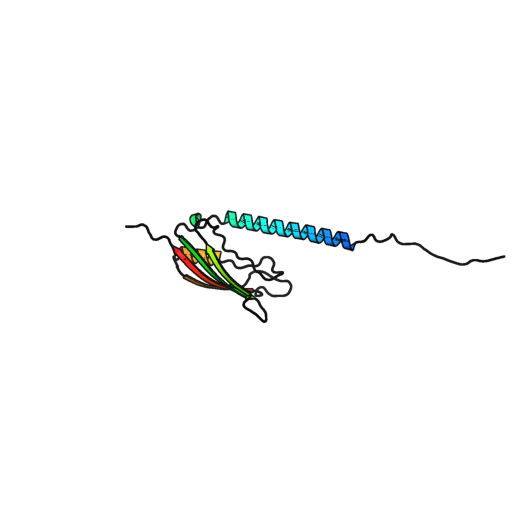 C CA . MET A 1 96 ? 11.481 -1.944 -8.817 1.00 87.44 96 MET A CA 1
ATOM 756 C C . MET A 1 96 ? 12.233 -2.314 -10.105 1.00 87.44 96 MET A C 1
ATOM 758 O O . MET A 1 96 ? 13.447 -2.124 -10.188 1.00 87.44 96 MET A O 1
ATOM 762 N N . ILE A 1 97 ? 11.535 -2.822 -11.125 1.00 88.00 97 ILE A N 1
ATOM 763 C CA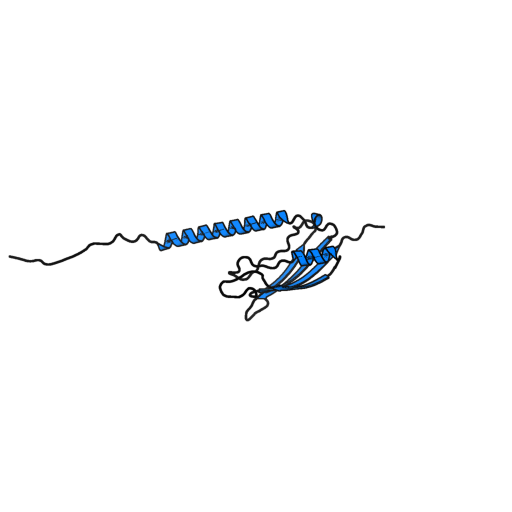 . ILE A 1 97 ? 12.147 -3.170 -12.409 1.00 88.00 97 ILE A CA 1
ATOM 764 C C . ILE A 1 97 ? 12.522 -1.898 -13.170 1.00 88.00 97 ILE A C 1
ATOM 766 O O . ILE A 1 97 ? 11.687 -1.027 -13.431 1.00 88.00 97 ILE A O 1
ATOM 770 N N . LYS A 1 98 ? 13.801 -1.792 -13.548 1.00 84.94 98 LYS A N 1
ATOM 771 C CA . LYS A 1 98 ? 14.312 -0.667 -14.341 1.00 84.94 98 LYS A CA 1
ATOM 772 C C . LYS A 1 98 ? 13.559 -0.570 -15.667 1.00 84.94 98 LYS A C 1
ATOM 774 O O . LYS A 1 98 ? 13.340 -1.571 -16.339 1.00 84.94 98 LYS A O 1
ATOM 779 N N . GLY A 1 99 ? 13.185 0.651 -16.041 1.00 84.81 99 GLY A N 1
ATOM 780 C CA . GLY A 1 99 ? 12.401 0.904 -17.252 1.00 84.81 99 GLY A CA 1
ATOM 781 C C . GLY A 1 99 ? 10.895 0.669 -17.094 1.00 84.81 99 GLY A C 1
ATOM 782 O O . GLY A 1 99 ? 10.162 0.872 -18.055 1.00 84.81 99 GLY A O 1
ATOM 783 N N . CYS A 1 100 ? 10.406 0.292 -15.905 1.00 87.69 100 CYS A N 1
ATOM 784 C CA . CYS A 1 100 ? 8.971 0.237 -15.644 1.00 87.69 100 CYS A CA 1
ATOM 785 C C . CYS A 1 100 ? 8.392 1.649 -15.476 1.00 87.69 100 CYS A C 1
ATOM 787 O O . CYS A 1 100 ? 8.689 2.356 -14.506 1.00 87.69 100 CYS A O 1
ATOM 789 N N . ASN A 1 101 ? 7.532 2.053 -16.412 1.00 81.69 101 ASN A N 1
ATOM 790 C CA . ASN A 1 101 ? 6.832 3.335 -16.375 1.00 81.69 101 ASN A CA 1
ATOM 791 C C . ASN A 1 101 ? 5.359 3.137 -16.003 1.00 81.69 101 ASN A C 1
ATOM 793 O O . ASN A 1 101 ? 4.677 2.278 -16.559 1.00 81.69 101 ASN A O 1
ATOM 797 N N . GLY A 1 102 ? 4.873 3.940 -15.049 1.00 77.88 102 GLY A N 1
ATOM 798 C CA . GLY A 1 102 ? 3.474 3.912 -14.599 1.00 77.88 102 GLY A CA 1
ATOM 799 C C . GLY A 1 102 ? 3.036 2.612 -13.911 1.00 77.88 102 GLY A C 1
ATOM 800 O O . GLY A 1 102 ? 1.842 2.392 -13.743 1.00 77.88 102 GLY A O 1
ATOM 801 N N . GLY A 1 103 ? 3.981 1.739 -13.553 1.00 86.38 103 GLY A N 1
ATOM 802 C CA . GLY A 1 103 ? 3.706 0.486 -12.862 1.00 86.38 103 GLY A CA 1
ATOM 803 C C . GLY A 1 103 ? 3.786 0.576 -11.350 1.00 86.38 103 GLY A C 1
ATOM 804 O O . GLY A 1 103 ? 4.076 1.622 -10.776 1.00 86.38 103 GLY A O 1
ATOM 805 N N . GLY A 1 104 ? 3.559 -0.570 -10.723 1.00 91.94 104 GLY A N 1
ATOM 806 C CA . GLY A 1 104 ? 3.484 -0.711 -9.282 1.00 91.94 104 GLY A CA 1
ATOM 807 C C . GLY A 1 104 ? 2.384 -1.674 -8.873 1.00 91.94 104 GLY A C 1
ATOM 808 O O . GLY A 1 104 ? 1.749 -2.318 -9.716 1.00 91.94 104 GLY A O 1
ATOM 809 N N . PHE A 1 105 ? 2.181 -1.738 -7.566 1.00 94.69 105 PHE A N 1
ATOM 810 C CA . PHE A 1 105 ? 1.253 -2.631 -6.891 1.00 94.69 105 PHE A CA 1
ATOM 811 C C . PHE A 1 105 ? 0.362 -1.789 -5.989 1.00 94.69 105 PHE A C 1
ATOM 813 O O . PHE A 1 105 ? 0.863 -1.028 -5.169 1.00 94.69 105 PHE A O 1
ATOM 820 N N . ASP A 1 106 ? -0.947 -1.901 -6.164 1.00 95.25 106 ASP A N 1
ATOM 821 C CA . ASP A 1 106 ? -1.930 -1.088 -5.454 1.00 95.25 106 ASP A CA 1
ATOM 822 C C . ASP A 1 106 ? -2.776 -1.991 -4.565 1.00 95.25 106 ASP A C 1
ATOM 824 O O . ASP A 1 106 ? -3.563 -2.806 -5.047 1.00 95.25 106 ASP A O 1
ATOM 828 N N . LEU A 1 107 ? -2.560 -1.863 -3.258 1.00 97.19 107 LEU A N 1
ATOM 829 C CA . LEU A 1 107 ? -3.247 -2.638 -2.227 1.00 97.19 107 LEU A CA 1
ATOM 830 C C . LEU A 1 107 ? -4.444 -1.883 -1.638 1.00 97.19 107 LEU A C 1
ATOM 832 O O . LEU A 1 107 ? -5.051 -2.359 -0.679 1.00 97.19 107 LEU A O 1
ATOM 836 N N . THR A 1 108 ? -4.810 -0.723 -2.193 1.00 96.62 108 THR A N 1
ATOM 837 C CA . THR A 1 108 ? -5.831 0.160 -1.613 1.00 96.62 108 THR A CA 1
ATOM 838 C C . THR A 1 108 ? -7.179 -0.538 -1.502 1.00 96.62 108 THR A C 1
ATOM 840 O O . THR A 1 108 ? -7.780 -0.548 -0.429 1.00 96.62 108 THR A O 1
ATOM 843 N N . SER A 1 109 ? -7.636 -1.187 -2.577 1.00 96.88 109 SER A N 1
ATOM 844 C CA . SER A 1 109 ? -8.900 -1.931 -2.571 1.00 96.88 109 SER A CA 1
ATOM 845 C C . SER A 1 109 ? -8.852 -3.150 -1.651 1.00 96.88 109 SER A C 1
ATOM 847 O O . SER A 1 109 ? -9.836 -3.449 -0.983 1.00 96.88 109 SER A O 1
ATOM 849 N N . VAL A 1 110 ? -7.702 -3.827 -1.567 1.00 98.12 110 VAL A N 1
ATOM 850 C CA . VAL A 1 110 ? -7.498 -4.992 -0.696 1.00 98.12 110 VAL A CA 1
ATOM 851 C C . VAL A 1 110 ? -7.641 -4.595 0.771 1.00 98.12 110 VAL A C 1
ATOM 853 O O . VAL A 1 110 ? -8.364 -5.260 1.509 1.00 98.12 110 VAL A O 1
ATOM 856 N N . ILE A 1 111 ? -6.986 -3.509 1.184 1.00 98.12 111 ILE A N 1
ATOM 857 C CA . ILE A 1 111 ? -7.037 -3.011 2.561 1.00 98.12 111 ILE A CA 1
ATOM 858 C C . ILE A 1 111 ? -8.415 -2.429 2.875 1.00 98.12 111 ILE A C 1
ATOM 860 O O . ILE A 1 111 ? -8.9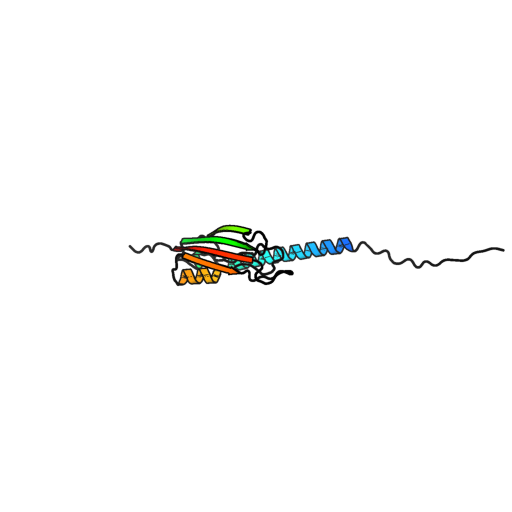59 -2.735 3.930 1.00 98.12 111 ILE A O 1
ATOM 864 N N . ALA A 1 112 ? -9.016 -1.657 1.966 1.00 97.94 112 ALA A N 1
ATOM 865 C CA . ALA A 1 112 ? -10.364 -1.121 2.159 1.00 97.94 112 ALA A CA 1
ATOM 866 C C . ALA A 1 112 ? -11.407 -2.239 2.347 1.00 97.94 112 ALA A C 1
ATOM 868 O O . ALA A 1 112 ? -12.208 -2.181 3.280 1.00 97.94 112 ALA A O 1
ATOM 869 N N . ASP A 1 113 ? -11.346 -3.290 1.523 1.00 98.31 113 ASP A N 1
ATOM 870 C CA . ASP A 1 113 ? -12.173 -4.495 1.657 1.00 98.31 113 ASP A CA 1
ATOM 871 C C . ASP A 1 113 ? -11.971 -5.161 3.024 1.00 98.31 113 ASP A C 1
ATOM 873 O O . ASP A 1 113 ? -12.940 -5.389 3.753 1.00 98.31 113 ASP A O 1
ATOM 877 N N . MET A 1 114 ? -10.718 -5.389 3.432 1.00 98.25 114 MET A N 1
ATOM 878 C CA . MET A 1 114 ? -10.413 -5.958 4.747 1.00 98.25 114 MET A CA 1
ATOM 879 C C . MET A 1 114 ? -10.958 -5.100 5.889 1.00 98.25 114 MET A C 1
ATOM 881 O O . MET A 1 114 ? -11.570 -5.637 6.806 1.00 98.25 114 MET A O 1
ATOM 885 N N . VAL A 1 115 ? -10.788 -3.776 5.840 1.00 97.81 115 VAL A N 1
ATOM 886 C CA . VAL A 1 115 ? -11.313 -2.869 6.869 1.00 97.81 115 VAL A CA 1
ATOM 887 C C . VAL A 1 115 ? -12.839 -2.912 6.915 1.00 97.81 115 VAL A C 1
ATOM 889 O O . VAL A 1 115 ? -13.392 -3.055 8.004 1.00 97.81 115 VAL A O 1
ATOM 892 N N . SER A 1 116 ? -13.513 -2.861 5.764 1.00 97.12 116 SER A N 1
ATOM 893 C CA . SER A 1 116 ? -14.982 -2.880 5.686 1.00 97.12 116 SER A CA 1
ATOM 894 C C . SER A 1 116 ? -15.600 -4.190 6.186 1.00 97.12 116 SER A C 1
ATOM 896 O O . SER A 1 116 ? -16.641 -4.177 6.834 1.00 97.12 116 SER A O 1
ATOM 898 N N . THR A 1 117 ? -14.925 -5.315 5.946 1.00 97.62 117 THR A N 1
ATOM 899 C CA . THR A 1 117 ? -15.346 -6.656 6.385 1.00 97.62 117 THR A CA 1
ATOM 900 C C . THR A 1 117 ? -14.754 -7.055 7.736 1.00 97.62 117 THR A C 1
ATOM 902 O O . THR A 1 117 ? -14.945 -8.181 8.194 1.00 97.62 117 THR A O 1
ATOM 905 N N . HIS A 1 118 ? -14.012 -6.146 8.375 1.00 96.69 118 HIS A N 1
ATOM 906 C CA . HIS A 1 118 ? -13.301 -6.368 9.633 1.00 96.69 118 HIS A CA 1
ATOM 907 C C . HIS A 1 118 ? -12.358 -7.599 9.611 1.00 96.69 118 HIS A C 1
ATOM 909 O O . HIS A 1 118 ? -12.110 -8.271 10.624 1.00 96.69 118 HIS A O 1
ATOM 915 N N . LYS A 1 119 ? -11.813 -7.925 8.435 1.00 98.06 119 LYS A N 1
ATOM 916 C CA . LYS A 1 119 ? -10.934 -9.074 8.219 1.00 98.06 119 LYS A CA 1
ATOM 917 C C . LYS A 1 119 ? -9.523 -8.779 8.722 1.00 98.06 119 LYS A C 1
ATOM 919 O O . LYS A 1 119 ? -8.842 -7.888 8.230 1.00 98.06 119 LYS A O 1
ATOM 924 N N . LYS A 1 120 ? -9.042 -9.601 9.657 1.00 98.00 120 LYS A N 1
ATOM 925 C CA . LYS A 1 120 ? -7.726 -9.410 10.293 1.00 98.00 120 LYS A CA 1
ATOM 926 C C . LYS A 1 120 ? -6.541 -9.804 9.418 1.00 98.00 120 LYS A C 1
ATOM 928 O O . LYS A 1 120 ? -5.493 -9.191 9.546 1.00 98.00 120 LYS A O 1
ATOM 933 N N . VAL A 1 121 ? -6.677 -10.825 8.571 1.00 98.38 121 VAL A N 1
ATOM 934 C CA . VAL A 1 121 ? -5.562 -11.357 7.770 1.00 98.38 121 VAL A CA 1
ATOM 935 C C . VAL A 1 121 ? -6.013 -11.654 6.342 1.00 98.38 121 VAL A C 1
ATOM 937 O O . VAL A 1 121 ? -7.106 -12.192 6.137 1.00 98.38 121 VAL A O 1
ATOM 940 N N . LYS A 1 122 ? -5.186 -11.323 5.347 1.00 98.44 122 LYS A N 1
ATOM 941 C CA . LYS A 1 122 ? -5.420 -11.655 3.933 1.00 98.44 122 LYS A CA 1
ATOM 942 C C . LYS A 1 122 ? -4.098 -11.865 3.205 1.00 98.44 122 LYS A C 1
ATOM 944 O O . LYS A 1 122 ? -3.195 -11.043 3.312 1.00 98.44 122 LYS A O 1
ATOM 949 N N . LYS A 1 123 ? -4.037 -12.937 2.416 1.00 98.44 123 LYS A N 1
ATOM 950 C CA . LYS A 1 123 ? -2.926 -13.236 1.509 1.00 98.44 123 LYS A CA 1
ATOM 951 C C . LYS A 1 123 ? -3.392 -13.154 0.066 1.00 98.44 123 LYS A C 1
ATOM 953 O O . LYS A 1 123 ? -4.576 -13.370 -0.204 1.00 98.44 123 LYS A O 1
ATOM 958 N N . GLY A 1 124 ? -2.469 -12.884 -0.842 1.00 98.00 124 GLY A N 1
ATOM 959 C CA . GLY A 1 124 ? -2.733 -12.938 -2.271 1.00 98.00 124 GLY A CA 1
ATOM 960 C C . GLY A 1 124 ? -1.538 -12.499 -3.097 1.00 98.00 124 GLY A C 1
ATOM 961 O O . GLY A 1 124 ? -0.463 -12.232 -2.563 1.00 98.00 124 GLY A O 1
ATOM 962 N N . ASP A 1 125 ? -1.769 -12.382 -4.398 1.00 96.94 125 ASP A N 1
ATOM 963 C CA . ASP A 1 125 ? -0.758 -12.002 -5.375 1.00 96.94 125 ASP A CA 1
ATOM 964 C C . ASP A 1 125 ? -1.253 -10.831 -6.223 1.00 96.94 125 ASP A C 1
ATOM 966 O O . ASP A 1 125 ? -2.442 -10.739 -6.541 1.00 96.94 125 ASP A O 1
ATOM 970 N N . ILE A 1 126 ? -0.351 -9.920 -6.592 1.00 95.50 126 ILE A N 1
ATOM 971 C CA . ILE A 1 126 ? -0.637 -8.826 -7.529 1.00 95.50 126 ILE A CA 1
ATOM 972 C C . ILE A 1 126 ? 0.484 -8.739 -8.550 1.00 95.50 126 ILE A C 1
ATOM 974 O O . ILE A 1 126 ? 1.666 -8.744 -8.217 1.00 95.50 126 ILE A O 1
ATOM 978 N N . VAL A 1 127 ? 0.095 -8.607 -9.811 1.00 94.12 127 VAL A N 1
ATOM 979 C CA . VAL A 1 127 ? 1.007 -8.365 -10.925 1.00 94.12 127 VAL A CA 1
ATOM 980 C C . VAL A 1 127 ? 1.143 -6.861 -11.152 1.00 94.12 127 VAL A C 1
ATOM 982 O O . VAL A 1 127 ? 0.191 -6.101 -10.968 1.00 94.12 127 VAL A O 1
ATOM 985 N N . CYS A 1 128 ? 2.335 -6.419 -11.544 1.00 93.12 128 CYS A N 1
ATOM 986 C CA . CYS A 1 128 ? 2.590 -5.024 -11.867 1.00 93.12 128 CYS A CA 1
ATOM 987 C C . CYS A 1 128 ? 1.623 -4.530 -12.958 1.00 93.12 128 CYS A C 1
ATOM 989 O O . CYS A 1 128 ? 1.378 -5.207 -13.950 1.00 93.12 128 CYS A O 1
ATOM 991 N N . ARG A 1 129 ? 1.086 -3.314 -12.811 1.00 88.88 129 ARG A N 1
ATOM 992 C CA . ARG A 1 129 ? 0.213 -2.704 -13.842 1.00 88.88 129 ARG A CA 1
ATOM 993 C C . ARG A 1 129 ? 0.983 -1.963 -14.944 1.00 88.88 129 ARG A C 1
ATOM 995 O O . ARG A 1 129 ? 0.386 -1.466 -15.896 1.00 88.88 129 ARG A O 1
ATOM 1002 N N . GLY A 1 130 ? 2.299 -1.836 -14.787 1.00 86.12 130 GLY A N 1
ATOM 1003 C CA . GLY A 1 130 ? 3.151 -1.040 -15.666 1.00 86.12 130 GLY A CA 1
ATOM 1004 C C . GLY A 1 130 ? 3.535 -1.759 -16.944 1.00 86.12 130 GLY A C 1
ATOM 1005 O O . GLY A 1 130 ? 3.267 -2.943 -17.126 1.00 86.12 130 GLY A O 1
ATOM 1006 N N . LYS A 1 131 ? 4.241 -1.042 -17.811 1.00 81.12 131 LYS A N 1
ATOM 1007 C CA . LYS A 1 131 ? 4.841 -1.600 -19.025 1.00 81.12 131 LYS A CA 1
ATOM 1008 C C . LYS A 1 131 ? 6.340 -1.326 -19.020 1.00 81.12 131 LYS A C 1
ATOM 1010 O O . LYS A 1 131 ? 6.778 -0.308 -18.474 1.00 81.12 131 LYS A O 1
ATOM 1015 N N . THR A 1 132 ? 7.106 -2.226 -19.619 1.00 78.88 132 THR A N 1
ATOM 1016 C CA . THR A 1 132 ? 8.505 -1.988 -19.984 1.00 78.88 132 THR A CA 1
ATOM 1017 C C . THR A 1 132 ? 8.634 -2.091 -21.500 1.00 78.88 132 THR A C 1
ATOM 1019 O O . THR A 1 132 ? 7.780 -2.683 -22.159 1.00 78.88 132 THR A O 1
ATOM 1022 N N . ASP A 1 133 ? 9.697 -1.523 -22.065 1.00 71.94 133 ASP A N 1
ATOM 1023 C CA . ASP A 1 133 ? 9.923 -1.564 -23.517 1.00 71.94 133 ASP A CA 1
ATOM 1024 C C . ASP A 1 133 ? 10.174 -2.996 -24.032 1.00 71.94 133 ASP A C 1
ATOM 1026 O O . ASP A 1 133 ? 9.982 -3.277 -25.212 1.00 71.94 133 ASP A O 1
ATOM 1030 N N . THR A 1 134 ? 10.595 -3.908 -23.148 1.00 66.38 134 THR A N 1
ATOM 1031 C CA . THR A 1 134 ? 11.019 -5.275 -23.489 1.00 66.38 134 THR A CA 1
ATOM 1032 C C . THR A 1 134 ? 10.092 -6.381 -22.982 1.00 66.38 134 THR A C 1
ATOM 1034 O O . THR A 1 134 ? 10.213 -7.514 -23.444 1.00 66.38 134 THR A O 1
ATOM 1037 N N . HIS A 1 135 ? 9.180 -6.106 -22.043 1.00 60.50 135 HIS A N 1
ATOM 1038 C CA . HIS A 1 135 ? 8.323 -7.126 -21.432 1.00 60.50 135 HIS A CA 1
ATOM 1039 C C . HIS A 1 135 ? 6.868 -6.662 -21.283 1.00 60.50 135 HIS A C 1
ATOM 1041 O O . HIS A 1 135 ? 6.572 -5.486 -21.060 1.00 60.50 135 HIS A O 1
ATOM 1047 N N . SER A 1 136 ? 5.951 -7.630 -21.366 1.00 66.12 136 SER A N 1
ATOM 1048 C CA . SER A 1 136 ? 4.531 -7.473 -21.050 1.00 66.12 136 SER A CA 1
ATOM 1049 C C . SER A 1 136 ? 4.307 -6.993 -19.607 1.00 66.12 136 SER A C 1
ATOM 1051 O O . SER A 1 136 ? 5.224 -6.928 -18.782 1.00 66.12 136 SER A O 1
ATOM 1053 N N . SER A 1 137 ? 3.063 -6.629 -19.285 1.00 67.81 137 SER A N 1
ATOM 1054 C CA . SER A 1 137 ? 2.680 -6.080 -17.976 1.00 67.81 137 SER A CA 1
ATOM 1055 C C . SER A 1 137 ? 3.021 -6.981 -16.782 1.00 67.81 137 SER A C 1
ATOM 1057 O O . SER A 1 137 ? 3.099 -6.514 -15.658 1.00 67.81 137 SER A O 1
ATOM 1059 N N . ASP A 1 138 ? 3.335 -8.249 -17.011 1.00 80.44 138 ASP A N 1
ATOM 1060 C CA . ASP A 1 138 ? 3.691 -9.244 -16.002 1.00 80.44 138 ASP A CA 1
ATOM 1061 C C . ASP A 1 138 ? 5.202 -9.390 -15.733 1.00 80.44 138 ASP A C 1
ATOM 1063 O O . ASP A 1 138 ? 5.665 -10.427 -15.263 1.00 80.44 138 ASP A O 1
ATOM 1067 N N . HIS A 1 139 ? 5.997 -8.354 -16.010 1.00 89.44 139 HIS A N 1
ATOM 1068 C CA . HIS A 1 139 ? 7.442 -8.342 -15.737 1.00 89.44 139 HIS A CA 1
ATOM 1069 C C . HIS A 1 139 ? 7.802 -8.457 -14.244 1.00 89.44 139 HIS A C 1
ATOM 1071 O O . HIS A 1 139 ? 8.928 -8.838 -13.915 1.00 89.44 139 HIS A O 1
ATOM 1077 N N . ALA A 1 140 ? 6.864 -8.128 -13.354 1.00 92.38 140 ALA A N 1
ATOM 1078 C CA . ALA A 1 140 ? 7.013 -8.259 -11.913 1.00 92.38 140 ALA A CA 1
ATOM 1079 C C . ALA A 1 140 ? 5.679 -8.592 -11.239 1.00 92.38 140 ALA A C 1
ATOM 1081 O O . ALA A 1 140 ? 4.615 -8.157 -11.690 1.00 92.38 140 ALA A O 1
ATOM 1082 N N . SER A 1 141 ? 5.751 -9.302 -10.121 1.00 94.81 141 SER A N 1
ATOM 1083 C CA . SER A 1 141 ? 4.621 -9.571 -9.232 1.00 94.81 141 SER A CA 1
ATOM 1084 C C . SER A 1 141 ? 5.047 -9.451 -7.772 1.00 94.81 141 SER A C 1
ATOM 1086 O O . SER A 1 141 ? 6.236 -9.444 -7.454 1.00 94.81 141 SER A O 1
ATOM 1088 N N . ILE A 1 142 ? 4.074 -9.338 -6.877 1.00 96.50 142 ILE A N 1
ATOM 1089 C CA . ILE A 1 142 ? 4.270 -9.512 -5.442 1.00 96.50 142 ILE A CA 1
ATOM 1090 C C . ILE A 1 142 ? 3.335 -10.600 -4.933 1.00 96.50 142 ILE A C 1
ATOM 1092 O O . ILE A 1 142 ? 2.184 -10.658 -5.362 1.00 96.50 142 ILE A O 1
ATOM 1096 N N . SER A 1 143 ? 3.813 -11.387 -3.977 1.00 97.81 143 SER A N 1
ATOM 1097 C CA . SER A 1 143 ? 2.955 -12.112 -3.037 1.00 97.81 143 SER A CA 1
ATOM 1098 C C . SER A 1 143 ? 2.923 -11.324 -1.739 1.00 97.81 143 SER A C 1
ATOM 1100 O O . SER A 1 143 ? 3.975 -10.882 -1.268 1.00 97.81 143 SER A O 1
ATOM 1102 N N . TYR A 1 144 ? 1.744 -11.137 -1.158 1.00 98.25 144 TYR A N 1
ATOM 1103 C CA . TYR A 1 144 ? 1.563 -10.379 0.074 1.00 98.25 144 TYR A CA 1
ATOM 1104 C C . TYR A 1 144 ? 0.835 -11.183 1.152 1.00 98.25 144 TYR A C 1
ATOM 1106 O O . TYR A 1 144 ? 0.008 -12.050 0.869 1.00 98.25 144 TYR A O 1
ATOM 1114 N N . ASP A 1 145 ? 1.122 -10.833 2.401 1.00 98.44 145 ASP A N 1
ATOM 1115 C CA . ASP A 1 145 ? 0.410 -11.245 3.605 1.00 98.44 145 ASP A CA 1
ATOM 1116 C C . ASP A 1 145 ? 0.165 -9.996 4.460 1.00 98.44 145 ASP A C 1
ATOM 1118 O O . ASP A 1 145 ? 1.107 -9.374 4.957 1.00 98.44 145 ASP A O 1
ATOM 1122 N N . ILE A 1 146 ? -1.096 -9.577 4.550 1.00 98.69 146 ILE A N 1
ATOM 1123 C CA . ILE A 1 146 ? -1.525 -8.377 5.270 1.00 98.69 146 ILE A CA 1
ATOM 1124 C C . ILE A 1 146 ? -2.170 -8.802 6.580 1.00 98.69 146 ILE A C 1
ATOM 1126 O O . ILE A 1 146 ? -3.116 -9.592 6.573 1.00 98.69 146 ILE A O 1
ATOM 1130 N N . ALA A 1 147 ? -1.734 -8.192 7.679 1.00 98.69 147 ALA A N 1
ATOM 1131 C CA . ALA A 1 147 ? -2.372 -8.271 8.982 1.00 98.69 147 ALA A CA 1
ATOM 1132 C C . ALA A 1 147 ? -2.840 -6.879 9.434 1.00 98.69 147 ALA A C 1
ATOM 1134 O O . ALA A 1 147 ? -2.036 -5.954 9.542 1.00 98.69 147 ALA A O 1
ATOM 1135 N N . ILE A 1 148 ? -4.135 -6.734 9.725 1.00 98.50 148 ILE A N 1
ATOM 1136 C CA . ILE A 1 148 ? -4.734 -5.521 10.291 1.00 98.50 148 ILE A CA 1
ATOM 1137 C C . ILE A 1 148 ? -5.033 -5.759 11.768 1.00 98.50 148 ILE A C 1
ATOM 1139 O O . ILE A 1 148 ? -5.760 -6.682 12.147 1.00 98.50 148 ILE A O 1
ATOM 1143 N N . GLN A 1 149 ? -4.482 -4.889 12.604 1.00 98.06 149 GLN A N 1
ATOM 1144 C CA . GLN A 1 149 ? -4.838 -4.775 14.006 1.00 98.06 149 GLN A CA 1
ATOM 1145 C C . GLN A 1 149 ? -5.913 -3.705 14.137 1.00 98.06 149 GLN A C 1
ATOM 1147 O O . GLN A 1 149 ? -5.721 -2.567 13.713 1.00 98.06 149 GLN A O 1
ATOM 1152 N N . TYR A 1 150 ? -7.038 -4.074 14.736 1.00 97.06 150 TYR A N 1
ATOM 1153 C CA . TYR A 1 150 ? -8.116 -3.146 15.052 1.00 97.06 150 TYR A CA 1
ATOM 1154 C C . TYR A 1 150 ? -7.997 -2.697 16.504 1.00 97.06 150 TYR A C 1
ATOM 1156 O O . TYR A 1 150 ? -7.477 -3.431 17.352 1.00 97.06 150 TYR A O 1
ATOM 1164 N N . ASN A 1 151 ? -8.479 -1.492 16.788 1.00 93.88 151 ASN A N 1
ATOM 1165 C CA . ASN A 1 151 ? -8.631 -1.012 18.150 1.00 93.88 151 ASN A CA 1
ATOM 1166 C C . ASN A 1 151 ? -9.507 -2.005 18.919 1.00 93.88 151 ASN A C 1
ATOM 1168 O O . ASN A 1 151 ? -10.522 -2.475 18.410 1.00 93.88 151 ASN A O 1
ATOM 1172 N N . LYS A 1 152 ? -9.105 -2.352 20.143 1.00 85.19 152 LYS A N 1
ATOM 1173 C CA . LYS A 1 152 ? -10.011 -3.068 21.041 1.00 85.19 152 LYS A CA 1
ATOM 1174 C C . LYS A 1 152 ? -11.164 -2.117 21.339 1.00 85.19 152 LYS A C 1
ATOM 1176 O O . LYS A 1 152 ? -10.898 -0.994 21.775 1.00 85.19 152 LYS A O 1
ATOM 1181 N N . ASP A 1 153 ? -12.398 -2.553 21.107 1.00 67.25 153 ASP A N 1
ATOM 1182 C CA . ASP A 1 153 ? -13.569 -1.801 21.538 1.00 67.25 153 ASP A CA 1
ATOM 1183 C C . ASP A 1 153 ? -13.409 -1.499 23.029 1.00 67.25 153 ASP A C 1
ATOM 1185 O O . ASP A 1 153 ? -13.326 -2.407 23.860 1.00 67.25 153 ASP A O 1
ATOM 1189 N N . ARG A 1 154 ? -13.313 -0.215 23.385 1.00 52.94 154 ARG A N 1
ATOM 1190 C CA . ARG A 1 154 ? -13.461 0.209 24.778 1.00 52.94 154 ARG A CA 1
ATOM 1191 C C . ARG A 1 154 ? -14.954 0.267 25.084 1.00 52.94 154 ARG A C 1
ATOM 1193 O O . ARG A 1 154 ? -15.510 1.342 25.257 1.00 52.94 154 ARG A O 1
ATOM 1200 N N . HIS A 1 155 ? -15.593 -0.895 25.098 1.00 44.19 155 HIS A N 1
ATOM 1201 C CA . HIS A 1 155 ? -16.900 -1.079 25.711 1.00 44.19 155 HIS A CA 1
ATOM 1202 C C . HIS A 1 155 ? -16.762 -2.124 26.817 1.00 44.19 155 HIS A C 1
ATOM 1204 O O . HIS A 1 155 ? -16.904 -3.324 26.588 1.00 44.19 155 HIS A O 1
ATOM 1210 N N . ALA A 1 156 ? -16.430 -1.622 28.004 1.00 37.16 156 ALA A N 1
ATOM 1211 C CA . ALA A 1 156 ? -16.748 -2.191 29.307 1.00 37.16 156 ALA A CA 1
ATOM 1212 C C . ALA A 1 156 ? -17.011 -1.012 30.248 1.00 37.16 156 ALA A C 1
ATOM 1214 O O . ALA A 1 156 ? -16.160 -0.090 30.252 1.00 37.16 156 ALA A O 1
#

Secondary structure (DSSP, 8-state):
----------PPP----HHHHHHHHHHHHHHHHHHHHHHHHHHHHHHH-BHHHH-TTEEEEEEEEEEEESSSS-EEEEEEEEE-TTSBS--EE---STT-BS--EE-HHHHHHHHHTT-SEEEEEEE---B-SSS-TTSEEEEEEEEEEEPPP---

Radius of gyration: 27.41 Å; chains: 1; bounding box: 72×48×100 Å

Sequence (156 aa):
MVFFIKAISAAPPLLLHSRGIFILEKIMTNRNKYAAKMALKKQSRFAAGLVSERFPQVAGIVIHMTYYQKGPNPVLMLCTINIFPASYAYFEMDCMIKGCNGGGFDLTSVIADMVSTHKKVKKGDIVCRGKTDTHSSDHASISYDIAIQYNKDRHA

Foldseek 3Di:
DDDDDDDDDPDDPPDDPPPPVVVVVVVVVVVVVVVVVVVVVVVVLVVQPFQCVVQVQFQWKKKWKFKAFPDPPGTDDTDIDIHGRRGGLFQWADDPDPQWDPKTDGCNVVVVVCSVVVPFKDWDKDFICTDHPPDDSRRMMMTMIMGTDTDDPPDD